Protein AF-B0D2C4-F1 (afdb_monomer)

Nearest PDB structures (foldseek):
  7vci-assembly1_U  TM=1.495E-01  e=8.816E+00  Xenopus laevis

Sequence (73 aa):
MLLPEVKELFEYNFQGLVVLAMDREDERLVESREVCRAYALKWRGVKTDELEPHVKEGEVTLSESSGQLEARR

Solvent-accessible surface area (backbone atoms only — not comparable to full-atom values): 4692 Å² total; per-residue (Å²): 136,59,52,67,60,52,33,52,54,49,37,68,76,37,79,90,54,84,72,83,69,69,53,94,86,38,68,65,47,55,53,53,50,52,52,53,51,54,47,34,50,74,74,65,77,46,52,81,73,74,77,49,97,76,74,55,95,91,57,78,54,69,71,59,54,52,53,56,55,60,77,73,110

Radius of gyration: 18.85 Å; Cα contacts (8 Å, |Δi|>4): 30; chains: 1; bounding box: 33×46×40 Å

pLDDT: mean 87.95, std 12.65, range [48.59, 98.06]

Foldseek 3Di:
DVQVVVQVVCCVVDPPDHDDRDDPPRVVVVVVLVVVVVCCVPPVVDDPCNSDDDADVPGDDPVVVVVVVVVVD

Organism: Laccaria bicolor (strain S238N-H82 / ATCC MYA-4686) (NCBI:txid486041)

Structure (mmCIF, N/CA/C/O backbone):
data_AF-B0D2C4-F1
#
_entry.id   AF-B0D2C4-F1
#
loop_
_atom_site.group_PDB
_atom_site.id
_atom_site.type_symbol
_atom_site.label_atom_id
_atom_site.label_alt_id
_atom_site.label_comp_id
_atom_site.label_asym_id
_atom_site.label_entity_id
_atom_site.label_seq_id
_atom_site.pdbx_PDB_ins_code
_atom_site.Cartn_x
_atom_site.Cartn_y
_atom_site.Cartn_z
_atom_site.occupancy
_atom_site.B_iso_or_equiv
_atom_site.auth_seq_id
_atom_site.auth_comp_id
_atom_site.auth_asym_id
_atom_site.auth_atom_id
_atom_site.pdbx_PDB_model_num
ATOM 1 N N . MET A 1 1 ? -2.024 15.813 13.264 1.00 70.81 1 MET A N 1
ATOM 2 C CA . MET A 1 1 ? -2.473 14.479 13.712 1.00 70.81 1 MET A CA 1
ATOM 3 C C . MET A 1 1 ? -3.664 14.040 12.863 1.00 70.81 1 MET A C 1
ATOM 5 O O . MET A 1 1 ? -4.775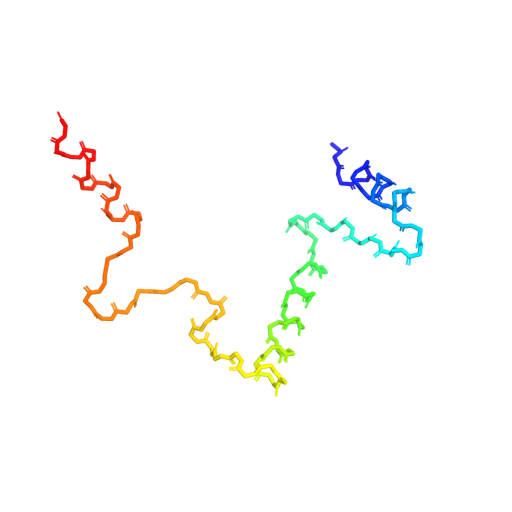 14.077 13.347 1.00 70.81 1 MET A O 1
ATOM 9 N N . LEU A 1 2 ? -3.449 13.674 11.595 1.00 91.88 2 LEU A N 1
ATOM 10 C CA . LEU A 1 2 ? -4.551 13.371 10.660 1.00 91.88 2 LEU A CA 1
ATOM 11 C C . LEU A 1 2 ? -4.808 11.860 10.503 1.00 91.88 2 LEU A C 1
ATOM 13 O O . LEU A 1 2 ? -5.936 11.425 10.311 1.00 91.88 2 LEU A O 1
ATOM 17 N N . LEU A 1 3 ? -3.756 11.044 10.596 1.00 94.62 3 LEU A N 1
ATOM 18 C CA . LEU A 1 3 ? -3.825 9.604 10.326 1.00 94.62 3 LEU A CA 1
ATOM 19 C C . LEU A 1 3 ? -4.787 8.826 11.251 1.00 94.62 3 LEU A C 1
ATOM 21 O O . LEU A 1 3 ? -5.523 7.988 10.727 1.00 94.62 3 LEU A O 1
ATOM 25 N N . PRO A 1 4 ? -4.858 9.096 12.573 1.00 94.88 4 PRO A N 1
ATOM 26 C CA . PRO A 1 4 ? -5.843 8.439 13.437 1.00 94.88 4 PRO A CA 1
ATOM 27 C C . PRO A 1 4 ? -7.292 8.774 13.058 1.00 94.88 4 PRO A C 1
ATOM 29 O O . PRO A 1 4 ? -8.123 7.877 12.967 1.00 94.88 4 PRO A O 1
ATOM 32 N N . GLU A 1 5 ? -7.578 10.040 12.749 1.00 96.25 5 GLU A N 1
ATOM 33 C CA . GLU A 1 5 ? -8.921 10.508 12.371 1.00 96.25 5 GLU A CA 1
ATOM 34 C C . GLU A 1 5 ? -9.377 9.883 11.044 1.00 96.25 5 GLU A C 1
ATOM 36 O O . GLU A 1 5 ? -10.522 9.458 10.896 1.00 96.25 5 GLU A O 1
ATOM 41 N N . VAL A 1 6 ? -8.460 9.762 10.078 1.00 95.38 6 VAL A N 1
ATOM 42 C CA . VAL A 1 6 ? -8.730 9.085 8.802 1.00 95.38 6 VAL A CA 1
ATOM 43 C C . VAL A 1 6 ? -9.012 7.600 9.022 1.00 95.38 6 VAL A C 1
ATOM 45 O O . VAL A 1 6 ? -9.950 7.069 8.430 1.00 95.38 6 VAL A O 1
ATOM 48 N N . LYS A 1 7 ? -8.247 6.924 9.888 1.00 96.69 7 LYS A N 1
ATOM 49 C CA . LYS A 1 7 ? -8.504 5.522 10.246 1.00 96.69 7 LYS A CA 1
ATOM 50 C C . LYS A 1 7 ? -9.916 5.346 10.801 1.00 96.69 7 LYS A C 1
ATOM 52 O O . LYS A 1 7 ? -10.661 4.519 10.281 1.00 96.69 7 LYS A O 1
ATOM 57 N N . GLU A 1 8 ? -10.292 6.146 11.795 1.00 96.06 8 GLU A N 1
ATOM 58 C CA . GLU A 1 8 ? -11.622 6.082 12.407 1.00 96.06 8 GLU A CA 1
ATOM 59 C C . GLU A 1 8 ? -12.735 6.321 11.382 1.00 96.06 8 GLU A C 1
ATOM 61 O O . GLU A 1 8 ? -13.708 5.567 11.337 1.00 96.06 8 GLU A O 1
ATOM 66 N N . LEU A 1 9 ? -12.571 7.317 10.505 1.00 96.94 9 LEU A N 1
ATOM 67 C CA . LEU A 1 9 ? -13.541 7.610 9.454 1.00 96.94 9 LEU A CA 1
ATOM 68 C C . LEU A 1 9 ? -13.747 6.411 8.519 1.00 96.94 9 LEU A C 1
ATOM 70 O O . LEU A 1 9 ? -14.887 6.068 8.202 1.00 96.94 9 LEU A O 1
ATOM 74 N N . PHE A 1 10 ? -12.672 5.768 8.065 1.00 97.69 10 PHE A N 1
ATOM 75 C CA . PHE A 1 10 ? -12.786 4.611 7.176 1.00 97.69 10 PHE A CA 1
ATOM 76 C C . PHE A 1 10 ? -13.425 3.412 7.878 1.0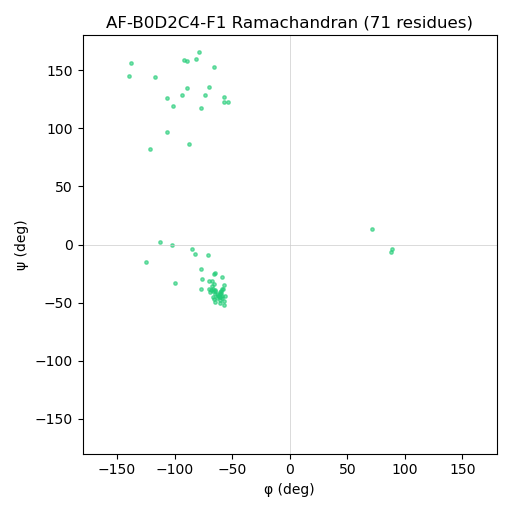0 97.69 10 PHE A C 1
ATOM 78 O O . PHE A 1 10 ? -14.321 2.793 7.311 1.00 97.69 10 PHE A O 1
ATOM 85 N N . GLU A 1 11 ? -13.013 3.098 9.103 1.00 97.75 11 GLU A N 1
ATOM 86 C CA . GLU A 1 11 ? -13.547 1.945 9.840 1.00 97.75 11 GLU A CA 1
ATOM 87 C C . GLU A 1 11 ? -15.021 2.139 10.224 1.00 97.75 11 GLU A C 1
ATOM 89 O O . GLU A 1 11 ? -15.792 1.180 10.223 1.00 97.75 11 GLU A O 1
ATOM 94 N N . TYR A 1 12 ? -15.444 3.383 10.471 1.00 97.19 12 TYR A N 1
ATOM 95 C CA . TYR A 1 12 ? -16.850 3.721 10.681 1.00 97.19 12 TYR A CA 1
ATOM 96 C C . TYR A 1 12 ? -17.698 3.512 9.415 1.00 97.19 12 TYR A C 1
ATOM 98 O O . TYR A 1 12 ? -18.775 2.918 9.480 1.00 97.19 12 TYR A O 1
ATOM 106 N N . ASN A 1 13 ? -17.220 3.989 8.259 1.00 98.06 13 ASN A N 1
ATOM 107 C CA . ASN A 1 13 ? -17.963 3.905 6.995 1.00 98.06 13 ASN A CA 1
ATOM 108 C C . ASN A 1 13 ? -17.941 2.499 6.375 1.00 98.06 13 ASN A C 1
ATOM 110 O O . ASN A 1 13 ? -18.887 2.112 5.689 1.00 98.06 13 ASN A O 1
ATOM 114 N N . PHE A 1 14 ? -16.878 1.731 6.611 1.00 97.19 14 PHE A N 1
ATOM 115 C CA . PHE A 1 14 ? -16.672 0.405 6.036 1.00 97.19 14 PHE A CA 1
ATOM 116 C C . PHE A 1 14 ? -16.530 -0.634 7.147 1.00 97.19 14 PHE A C 1
ATOM 118 O O . PHE A 1 14 ? -15.430 -1.035 7.524 1.00 97.19 14 PHE A O 1
ATOM 125 N N . GLN A 1 15 ? -17.666 -1.096 7.665 1.00 95.19 15 GLN A N 1
ATOM 126 C CA . GLN A 1 15 ? -17.695 -2.095 8.732 1.00 95.19 15 GLN A CA 1
ATOM 127 C C . GLN A 1 15 ? -16.949 -3.373 8.320 1.00 95.19 15 GLN A C 1
ATOM 129 O O . GLN A 1 15 ? -17.220 -3.961 7.274 1.00 95.19 15 GLN A O 1
ATOM 134 N N . GLY A 1 16 ? -16.006 -3.806 9.160 1.00 94.38 16 GLY A N 1
ATOM 135 C CA . GLY A 1 16 ? -15.154 -4.971 8.905 1.00 94.38 16 GLY A CA 1
ATOM 136 C C . GLY A 1 16 ? -13.874 -4.670 8.117 1.00 94.38 16 GLY A C 1
ATOM 137 O O . GLY A 1 16 ? -13.020 -5.549 8.010 1.00 94.38 16 GLY A O 1
ATOM 138 N N . LEU A 1 17 ? -1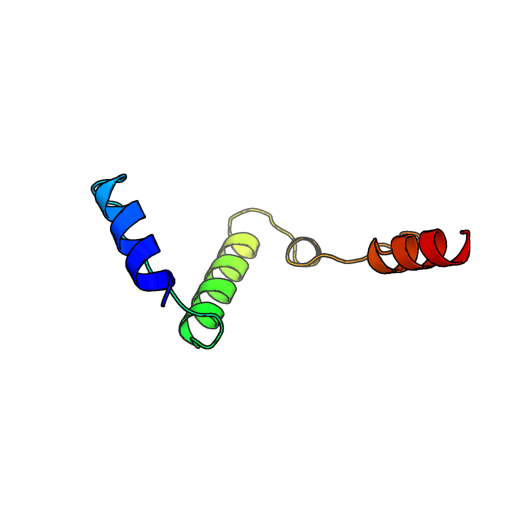3.696 -3.444 7.612 1.00 95.81 17 LEU A N 1
ATOM 139 C CA . LEU A 1 17 ? -12.409 -2.989 7.095 1.00 95.81 17 LEU A CA 1
ATOM 140 C C . LEU A 1 17 ? -11.462 -2.717 8.270 1.00 95.81 17 LEU A C 1
ATOM 142 O O . LEU 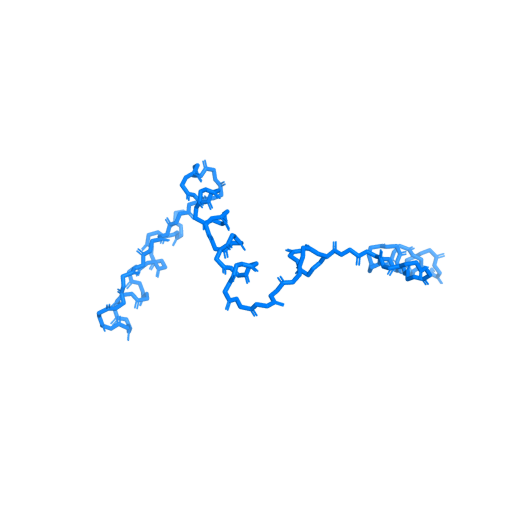A 1 17 ? -11.810 -1.986 9.190 1.00 95.81 17 LEU A O 1
ATOM 146 N N . VAL A 1 18 ? -10.258 -3.287 8.225 1.00 95.25 18 VAL A N 1
ATOM 147 C CA . VAL A 1 18 ? -9.185 -2.996 9.186 1.00 95.25 18 VAL A CA 1
ATOM 148 C C . VAL A 1 18 ? -8.207 -2.035 8.526 1.00 95.25 18 VAL A C 1
ATOM 150 O O . VAL A 1 18 ? -7.600 -2.371 7.508 1.00 95.25 18 VAL A O 1
ATOM 153 N N . VAL A 1 19 ? -8.038 -0.847 9.104 1.00 95.19 19 VAL A N 1
ATOM 154 C CA . VAL A 1 19 ? -7.179 0.201 8.541 1.00 95.19 19 VAL A CA 1
ATOM 155 C C . VAL A 1 19 ? -5.892 0.332 9.346 1.00 95.19 19 VAL A C 1
ATOM 157 O O . VAL A 1 19 ? -5.907 0.551 10.557 1.00 95.19 19 VAL A O 1
ATOM 160 N N . LEU A 1 20 ? -4.755 0.241 8.658 1.00 93.81 20 LEU A N 1
ATOM 161 C CA . LEU A 1 20 ? -3.429 0.481 9.224 1.00 93.81 20 LEU A CA 1
ATOM 162 C C . LEU A 1 20 ? -2.905 1.823 8.705 1.00 93.81 20 LEU A C 1
ATOM 164 O O . LEU A 1 20 ? -2.388 1.908 7.595 1.00 93.81 20 LEU A O 1
ATOM 168 N N . ALA A 1 21 ? -3.068 2.881 9.499 1.00 94.31 21 ALA A N 1
ATOM 169 C CA . ALA A 1 21 ? -2.613 4.221 9.140 1.00 94.31 21 ALA A CA 1
ATOM 170 C C . ALA A 1 21 ? -1.153 4.425 9.579 1.00 94.31 21 ALA A C 1
ATOM 172 O O . ALA A 1 21 ? -0.885 4.874 10.692 1.00 94.31 21 ALA A O 1
ATOM 173 N N . MET A 1 22 ? -0.220 4.026 8.714 1.00 93.88 22 MET A N 1
ATOM 174 C CA . MET A 1 22 ? 1.225 4.170 8.925 1.00 93.88 22 MET A CA 1
ATOM 175 C C . MET A 1 22 ? 1.702 5.523 8.392 1.00 93.88 22 MET A C 1
ATOM 177 O O . MET A 1 22 ? 1.324 5.920 7.288 1.00 93.88 22 MET A O 1
ATOM 181 N N . ASP A 1 23 ? 2.519 6.228 9.171 1.00 92.88 23 ASP A N 1
ATOM 182 C CA . ASP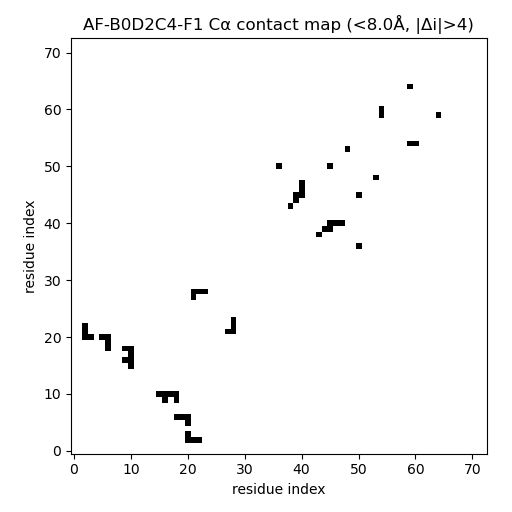 A 1 23 ? 3.136 7.482 8.730 1.00 92.88 23 ASP A CA 1
ATOM 183 C C . ASP A 1 23 ? 4.339 7.217 7.811 1.00 92.88 23 ASP A C 1
ATOM 185 O O . ASP A 1 23 ? 4.867 6.108 7.749 1.00 92.88 23 ASP A O 1
ATOM 189 N N . ARG A 1 24 ? 4.805 8.248 7.106 1.00 91.62 24 ARG A N 1
ATOM 190 C CA . ARG A 1 24 ? 5.965 8.191 6.211 1.00 91.62 24 ARG A CA 1
ATOM 191 C C . ARG A 1 24 ? 7.240 7.714 6.911 1.00 91.62 24 ARG A C 1
ATOM 193 O O . ARG A 1 24 ? 8.067 7.074 6.269 1.00 91.62 24 ARG A O 1
ATOM 200 N N . GLU A 1 25 ? 7.415 8.070 8.180 1.00 92.88 25 GLU A N 1
ATOM 201 C CA . GLU A 1 25 ? 8.593 7.717 8.984 1.00 92.88 25 GLU A CA 1
ATOM 202 C C . GLU A 1 25 ? 8.474 6.330 9.640 1.00 92.88 25 GLU A C 1
ATOM 204 O O . GLU A 1 25 ? 9.418 5.864 10.272 1.00 92.88 25 GLU A O 1
ATOM 209 N N . ASP A 1 26 ? 7.335 5.648 9.488 1.00 93.94 26 ASP A N 1
ATOM 210 C CA . ASP A 1 26 ? 7.121 4.313 10.042 1.00 93.94 26 ASP A CA 1
ATOM 211 C C . ASP A 1 26 ? 7.837 3.254 9.192 1.00 93.94 26 ASP A C 1
ATOM 213 O O . ASP A 1 26 ? 7.498 3.028 8.029 1.00 93.94 26 ASP A O 1
ATOM 217 N N . GLU A 1 27 ? 8.808 2.550 9.771 1.00 94.56 27 GLU A N 1
ATOM 218 C CA . GLU A 1 27 ? 9.560 1.495 9.077 1.00 94.56 27 GLU A CA 1
ATOM 219 C C . GLU A 1 27 ? 8.656 0.367 8.549 1.00 94.56 27 GLU A C 1
ATOM 221 O O . GLU A 1 27 ? 8.941 -0.231 7.507 1.00 94.56 27 GLU A O 1
ATOM 226 N N . ARG A 1 28 ? 7.509 0.121 9.197 1.00 94.88 28 ARG A N 1
ATOM 227 C CA . ARG A 1 28 ? 6.535 -0.893 8.761 1.00 94.88 28 ARG A CA 1
ATOM 228 C C . ARG A 1 28 ? 5.895 -0.539 7.420 1.00 94.88 28 ARG A C 1
ATOM 230 O O . ARG A 1 28 ? 5.471 -1.436 6.690 1.00 94.88 28 ARG A O 1
ATOM 237 N N . LEU A 1 29 ? 5.848 0.748 7.062 1.00 94.69 29 LEU A N 1
ATOM 238 C CA . LEU A 1 29 ? 5.377 1.189 5.749 1.00 94.69 29 LEU A CA 1
ATOM 239 C C . LEU A 1 29 ? 6.313 0.698 4.639 1.00 94.69 29 LEU A C 1
ATOM 241 O O . LEU A 1 29 ? 5.847 0.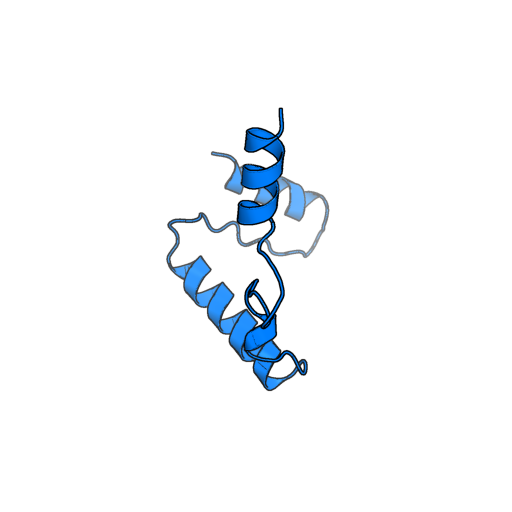277 3.578 1.00 94.69 29 LEU A O 1
ATOM 245 N N . VAL A 1 30 ? 7.626 0.718 4.890 1.00 93.81 30 VAL A N 1
ATOM 246 C CA . VAL A 1 30 ? 8.634 0.224 3.943 1.00 93.81 30 VAL A CA 1
ATOM 247 C C . VAL A 1 30 ? 8.466 -1.276 3.744 1.00 93.81 30 VAL A C 1
ATOM 249 O O . VAL A 1 30 ? 8.357 -1.727 2.606 1.00 93.81 30 VAL A O 1
ATOM 252 N N . GLU A 1 31 ? 8.365 -2.038 4.834 1.00 95.44 31 GLU A N 1
ATOM 253 C CA . GLU A 1 31 ? 8.144 -3.486 4.771 1.00 95.44 31 GLU A CA 1
ATOM 254 C C . GLU A 1 31 ? 6.867 -3.827 3.988 1.00 95.44 31 GLU A C 1
ATOM 256 O O . GLU A 1 31 ? 6.901 -4.623 3.047 1.00 95.44 31 GLU A O 1
ATOM 261 N N . SER A 1 32 ? 5.754 -3.164 4.314 1.00 95.00 32 SER A N 1
ATOM 262 C CA . SER A 1 32 ? 4.469 -3.345 3.631 1.00 95.00 32 SER A CA 1
ATOM 263 C C . SER A 1 32 ? 4.574 -3.093 2.121 1.00 95.00 32 SER A C 1
ATOM 265 O O . SER A 1 32 ? 4.096 -3.897 1.311 1.00 95.00 32 SER A O 1
ATOM 267 N N . ARG A 1 33 ? 5.268 -2.016 1.721 1.00 94.12 33 ARG A N 1
ATOM 268 C CA . ARG A 1 33 ? 5.514 -1.687 0.310 1.00 94.12 33 ARG A CA 1
ATOM 269 C C . ARG A 1 33 ? 6.300 -2.790 -0.395 1.00 94.12 33 ARG A C 1
ATOM 271 O O . ARG A 1 33 ? 5.912 -3.195 -1.492 1.00 94.12 33 ARG A O 1
ATOM 278 N N . GLU A 1 34 ? 7.382 -3.274 0.206 1.00 95.31 34 GLU A N 1
ATOM 279 C CA . GLU A 1 34 ? 8.225 -4.304 -0.411 1.00 95.31 34 GLU A CA 1
ATOM 280 C C . GLU A 1 34 ? 7.496 -5.648 -0.540 1.00 95.31 34 GLU A C 1
ATOM 282 O O . GLU A 1 34 ? 7.588 -6.297 -1.583 1.00 95.31 34 GLU A O 1
ATOM 287 N N . VAL A 1 35 ? 6.683 -6.032 0.450 1.00 96.38 35 VAL A N 1
ATOM 288 C CA . VAL A 1 35 ? 5.832 -7.231 0.359 1.00 96.38 35 VAL A CA 1
ATOM 289 C C . VAL A 1 35 ? 4.832 -7.108 -0.793 1.00 96.38 35 VAL A C 1
ATOM 291 O O . VAL A 1 35 ? 4.686 -8.043 -1.586 1.00 96.38 35 VAL A O 1
ATOM 294 N N . CYS A 1 36 ? 4.182 -5.949 -0.939 1.00 95.75 36 CYS A N 1
ATOM 295 C CA . CYS A 1 36 ? 3.262 -5.691 -2.048 1.00 95.75 36 CYS A CA 1
ATOM 296 C C . CYS A 1 36 ? 3.964 -5.786 -3.412 1.00 95.75 36 CYS A C 1
ATOM 298 O O . CYS A 1 36 ? 3.447 -6.434 -4.327 1.00 95.75 36 CYS A O 1
ATOM 300 N N . ARG A 1 37 ? 5.158 -5.190 -3.543 1.00 96.31 37 ARG A N 1
ATOM 301 C CA . ARG A 1 37 ? 5.976 -5.252 -4.767 1.00 96.31 37 ARG A CA 1
ATOM 302 C C . ARG A 1 37 ? 6.358 -6.690 -5.107 1.00 96.31 37 ARG A C 1
ATOM 304 O O . ARG A 1 37 ? 6.109 -7.143 -6.224 1.00 96.31 37 ARG A O 1
ATOM 311 N N . ALA A 1 38 ? 6.888 -7.435 -4.139 1.00 97.31 38 ALA A N 1
ATOM 312 C CA . ALA A 1 38 ? 7.284 -8.828 -4.327 1.00 97.31 38 ALA A CA 1
ATOM 313 C C . ALA A 1 38 ? 6.097 -9.712 -4.744 1.00 97.31 38 ALA A C 1
ATOM 315 O O . ALA A 1 38 ? 6.220 -10.545 -5.644 1.00 97.31 38 ALA A O 1
ATOM 316 N N . TYR A 1 39 ? 4.930 -9.508 -4.127 1.00 97.62 39 TYR A N 1
ATOM 317 C CA . TYR A 1 39 ? 3.707 -10.214 -4.498 1.00 97.62 39 TYR A CA 1
ATOM 318 C C . TYR A 1 39 ? 3.286 -9.911 -5.944 1.00 97.62 39 TYR A C 1
ATOM 320 O O . TYR A 1 39 ? 2.948 -10.833 -6.690 1.00 97.62 39 TYR A O 1
ATOM 328 N N . ALA A 1 40 ? 3.335 -8.642 -6.356 1.00 97.38 40 ALA A N 1
ATOM 329 C CA . ALA A 1 40 ? 2.956 -8.224 -7.701 1.00 97.38 40 ALA A CA 1
ATOM 330 C C . ALA A 1 40 ? 3.865 -8.840 -8.779 1.00 97.38 40 ALA A C 1
ATOM 332 O O . ALA A 1 40 ? 3.358 -9.416 -9.746 1.00 97.38 40 ALA A O 1
ATOM 333 N N . LEU A 1 41 ? 5.185 -8.803 -8.562 1.00 97.25 41 LEU A N 1
ATOM 334 C CA . LEU A 1 41 ? 6.171 -9.430 -9.450 1.00 97.25 41 LEU A CA 1
ATOM 335 C C . LEU A 1 41 ? 5.959 -10.944 -9.562 1.00 97.25 41 LEU A C 1
ATOM 337 O O . LEU A 1 41 ? 6.034 -11.517 -10.645 1.00 97.25 41 LEU A O 1
ATOM 341 N N . LYS A 1 42 ? 5.677 -11.606 -8.434 1.00 97.81 42 LYS A N 1
ATOM 342 C CA . LYS A 1 42 ? 5.584 -13.068 -8.381 1.00 97.81 42 LYS A CA 1
ATOM 343 C C . LYS A 1 42 ? 4.275 -13.616 -8.948 1.00 97.81 42 LYS A C 1
ATOM 345 O O . LYS A 1 42 ? 4.286 -14.679 -9.562 1.00 97.81 42 LYS A O 1
ATOM 350 N N . TRP A 1 43 ? 3.152 -12.937 -8.714 1.00 97.81 43 TRP A N 1
ATOM 351 C CA . TRP A 1 43 ? 1.823 -13.523 -8.933 1.00 97.81 43 TRP A CA 1
ATOM 352 C C . TRP A 1 43 ? 0.910 -12.725 -9.862 1.00 97.81 43 TRP A C 1
ATOM 354 O O . TRP A 1 43 ? -0.114 -13.253 -10.290 1.00 97.81 43 TRP A O 1
ATOM 364 N N . ARG A 1 44 ? 1.226 -11.459 -10.158 1.00 96.56 44 ARG A N 1
ATOM 365 C CA . ARG A 1 44 ? 0.326 -10.557 -10.901 1.00 96.56 44 ARG A CA 1
ATOM 366 C C . ARG A 1 44 ? 0.835 -10.177 -12.288 1.00 96.56 44 ARG A C 1
ATOM 368 O O . ARG A 1 44 ? 0.154 -9.424 -12.973 1.00 96.56 44 ARG A O 1
ATOM 375 N N . GLY A 1 45 ? 1.981 -10.718 -12.705 1.00 94.94 45 GLY A N 1
ATOM 376 C CA . GLY A 1 45 ? 2.561 -10.469 -14.027 1.00 94.94 45 GLY A CA 1
ATOM 377 C C . GLY A 1 45 ? 3.123 -9.059 -14.204 1.00 94.94 45 GLY A C 1
ATOM 378 O O . GLY A 1 45 ? 3.394 -8.668 -15.335 1.00 94.94 45 GLY A O 1
ATOM 379 N N . VAL A 1 46 ? 3.291 -8.317 -13.105 1.00 96.00 46 VAL A N 1
ATOM 380 C CA . VAL A 1 46 ? 3.955 -7.012 -13.109 1.00 96.00 46 VAL A CA 1
ATOM 381 C C . VAL A 1 46 ? 5.440 -7.232 -13.361 1.00 96.00 46 VAL A C 1
ATOM 383 O O . VAL A 1 46 ? 6.046 -8.132 -12.774 1.00 96.00 46 VAL A O 1
ATOM 386 N N . LYS A 1 47 ? 6.030 -6.421 -14.232 1.00 93.94 47 LYS A N 1
ATOM 387 C CA . LYS A 1 47 ? 7.466 -6.430 -14.503 1.00 93.94 47 LYS A CA 1
ATOM 388 C C . LYS A 1 47 ? 8.190 -5.433 -13.608 1.00 93.94 47 LYS A C 1
ATOM 390 O O . LYS A 1 47 ? 7.605 -4.484 -13.096 1.00 93.94 47 LYS A O 1
ATOM 395 N N . THR A 1 48 ? 9.490 -5.634 -13.433 1.00 92.31 48 THR A N 1
ATOM 396 C CA . THR A 1 48 ? 10.313 -4.766 -12.581 1.00 92.31 48 THR A CA 1
ATOM 397 C C . THR A 1 48 ? 10.300 -3.310 -13.040 1.00 92.31 48 THR A C 1
ATOM 399 O O . THR A 1 48 ? 10.231 -2.418 -12.201 1.00 92.31 48 THR A O 1
ATOM 402 N N . ASP A 1 49 ? 10.315 -3.065 -14.350 1.00 91.50 49 ASP A N 1
ATOM 403 C CA . ASP A 1 49 ? 10.236 -1.724 -14.928 1.00 91.50 49 ASP A CA 1
ATOM 404 C C . ASP A 1 49 ? 8.884 -1.050 -14.642 1.00 91.50 49 ASP A C 1
ATOM 406 O O . ASP A 1 49 ? 8.806 0.163 -14.531 1.00 91.50 49 ASP A O 1
ATOM 410 N N . GLU A 1 50 ? 7.814 -1.801 -14.400 1.00 90.75 50 GLU A N 1
ATOM 411 C CA . GLU A 1 50 ? 6.486 -1.238 -14.122 1.00 90.75 50 GLU A CA 1
ATOM 412 C C . GLU A 1 50 ? 6.286 -0.806 -12.656 1.00 90.75 50 GLU A C 1
ATOM 414 O O . GLU A 1 50 ? 5.274 -0.182 -12.335 1.00 90.75 50 GLU A O 1
ATOM 419 N N . LEU A 1 51 ? 7.221 -1.123 -11.748 1.00 91.12 51 LEU A N 1
ATOM 420 C CA . LEU A 1 51 ? 7.097 -0.785 -10.322 1.00 91.12 51 LEU A CA 1
ATOM 421 C C . LEU A 1 51 ? 7.385 0.683 -10.003 1.00 91.12 51 LEU A C 1
ATOM 423 O O . LEU A 1 51 ? 6.973 1.168 -8.943 1.00 91.12 51 LEU A O 1
ATOM 427 N N . GLU A 1 52 ? 8.112 1.372 -10.880 1.00 84.75 52 GLU A N 1
ATOM 428 C CA . GLU A 1 52 ? 8.512 2.762 -10.697 1.00 84.75 52 GLU A CA 1
ATOM 429 C C . GLU A 1 52 ? 8.390 3.534 -12.018 1.00 84.75 52 GLU A C 1
ATOM 431 O O . GLU A 1 52 ? 8.644 2.976 -13.092 1.00 84.75 52 GLU A O 1
ATOM 436 N N . PRO A 1 53 ? 8.011 4.824 -11.971 1.00 84.75 53 PRO A N 1
ATOM 437 C CA . PRO A 1 53 ? 8.082 5.685 -13.139 1.00 84.75 53 PRO A CA 1
ATOM 438 C C . PRO A 1 53 ? 9.516 5.718 -13.667 1.00 84.75 53 PRO A C 1
ATOM 440 O O . PRO A 1 53 ? 10.443 6.089 -12.951 1.00 84.75 53 PRO A O 1
ATOM 443 N N . HIS A 1 54 ? 9.693 5.351 -14.927 1.00 83.62 54 HIS A N 1
ATOM 444 C CA . HIS A 1 54 ? 10.977 5.388 -15.607 1.00 83.62 54 HIS A CA 1
ATOM 445 C C . HIS A 1 54 ? 10.782 5.934 -17.018 1.00 83.62 54 HIS A C 1
ATOM 447 O O . HIS A 1 54 ? 9.689 5.881 -17.581 1.00 83.62 54 HIS A O 1
ATOM 453 N N . VAL A 1 55 ? 11.858 6.477 -17.574 1.00 85.19 55 VAL A N 1
ATOM 454 C CA . VAL A 1 55 ? 11.895 7.004 -18.936 1.00 85.19 55 VAL A CA 1
ATOM 455 C C . VAL A 1 55 ? 12.387 5.901 -19.850 1.00 85.19 55 VAL A C 1
ATOM 457 O O . VAL A 1 55 ? 13.429 5.299 -19.578 1.00 85.19 55 VAL A O 1
ATOM 460 N N . LYS A 1 56 ? 11.658 5.628 -20.930 1.00 82.50 56 LYS A N 1
ATOM 461 C CA . LYS A 1 56 ? 12.172 4.756 -21.986 1.00 82.50 56 LYS A CA 1
ATOM 462 C C . LYS A 1 56 ? 13.085 5.539 -22.913 1.00 82.50 56 LYS A C 1
ATOM 464 O O . LYS A 1 56 ? 13.030 6.762 -22.990 1.00 82.50 56 LYS A O 1
ATOM 469 N N . GLU A 1 57 ? 13.937 4.829 -23.637 1.00 81.88 57 GLU A N 1
ATOM 470 C CA . GLU A 1 57 ? 14.815 5.453 -24.620 1.00 81.88 57 GLU A CA 1
ATOM 471 C C . GLU A 1 57 ? 14.002 6.305 -25.613 1.00 81.88 57 GLU A C 1
ATOM 473 O O . GLU A 1 57 ? 13.075 5.816 -26.258 1.00 81.88 57 GLU A O 1
ATOM 478 N N . GLY A 1 58 ? 14.332 7.597 -25.696 1.00 83.94 58 GLY A N 1
ATOM 479 C CA . GLY A 1 58 ? 13.633 8.568 -26.543 1.00 83.94 58 GLY A CA 1
ATOM 480 C C . GLY A 1 58 ? 12.429 9.271 -25.901 1.00 83.94 58 GLY A C 1
ATOM 481 O O . GLY A 1 58 ? 11.874 10.175 -26.523 1.00 83.94 58 GLY A O 1
ATOM 482 N N . GLU A 1 59 ? 12.036 8.915 -24.677 1.00 83.88 59 GLU A N 1
ATOM 483 C CA . GLU A 1 59 ? 11.032 9.652 -23.904 1.00 83.88 59 GLU A CA 1
ATOM 484 C C . GLU A 1 59 ? 11.691 10.761 -23.062 1.00 83.88 59 GLU A C 1
ATOM 486 O O . GLU A 1 59 ? 12.885 10.725 -22.769 1.00 83.88 59 GLU A O 1
ATOM 491 N N . VAL A 1 60 ? 10.909 11.770 -22.679 1.00 82.62 60 VAL A N 1
ATOM 492 C CA . VAL A 1 60 ? 11.330 12.828 -21.746 1.00 82.62 60 VAL A CA 1
ATOM 493 C C . VAL A 1 60 ? 10.458 12.768 -20.505 1.00 82.62 60 VAL A C 1
ATOM 495 O O . VAL A 1 60 ? 9.261 12.482 -20.587 1.00 82.62 60 VAL A O 1
ATOM 498 N N . THR A 1 61 ? 11.040 13.047 -19.343 1.00 82.62 61 THR A N 1
ATOM 499 C CA . THR A 1 61 ? 10.256 13.130 -18.110 1.00 82.62 61 THR A CA 1
ATOM 500 C C . THR A 1 61 ? 9.286 14.309 -18.160 1.00 82.62 61 THR A C 1
ATOM 502 O O . THR A 1 61 ? 9.546 15.352 -18.769 1.00 82.62 61 THR A O 1
ATOM 505 N N . LEU A 1 62 ? 8.181 14.191 -17.420 1.00 74.12 62 LEU A N 1
ATOM 506 C CA . LEU A 1 62 ? 7.271 15.316 -17.209 1.00 74.12 62 LEU A CA 1
ATOM 507 C C . LEU A 1 62 ? 7.991 16.513 -16.569 1.00 74.12 62 LEU A C 1
ATOM 509 O O . LEU A 1 62 ? 7.763 17.637 -17.005 1.00 74.12 62 LEU A O 1
ATOM 513 N N . SER A 1 63 ? 8.911 16.278 -15.627 1.00 76.69 63 SER A N 1
ATOM 514 C CA . SER A 1 63 ? 9.740 17.320 -15.004 1.00 76.69 63 SER A CA 1
ATOM 515 C C . SER A 1 63 ? 10.610 18.088 -16.004 1.00 76.69 63 SER A C 1
ATOM 517 O O . SER A 1 63 ? 10.722 19.311 -15.914 1.00 76.69 63 SER A O 1
ATOM 519 N N . GLU A 1 64 ? 11.197 17.397 -16.984 1.00 73.44 64 GLU A N 1
ATOM 520 C CA . GLU A 1 64 ? 11.977 18.035 -18.050 1.00 73.44 64 GLU A CA 1
ATOM 521 C C . GLU A 1 64 ? 11.071 18.844 -18.983 1.00 73.44 64 GLU A C 1
ATOM 523 O O . GLU A 1 64 ? 11.403 19.972 -19.348 1.00 73.44 64 GLU A O 1
ATOM 528 N N . SER A 1 65 ? 9.894 18.312 -19.324 1.00 71.00 65 SER A N 1
ATOM 529 C CA . SER A 1 65 ? 8.937 19.007 -20.191 1.00 71.00 65 SER A CA 1
ATOM 530 C C . SER A 1 65 ? 8.327 20.260 -19.540 1.00 71.00 65 SER A C 1
ATOM 532 O O . SER A 1 65 ? 8.149 21.274 -20.217 1.00 71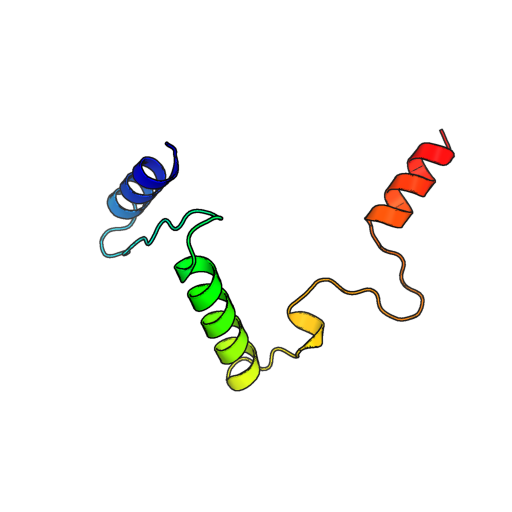.00 65 SER A O 1
ATOM 534 N N . SER A 1 66 ? 8.072 20.245 -18.224 1.00 65.88 66 SER A N 1
ATOM 535 C CA . SER A 1 66 ? 7.571 21.412 -17.487 1.00 65.88 66 SER A CA 1
ATOM 536 C C . SER A 1 66 ? 8.600 22.541 -17.422 1.00 65.88 66 SER A C 1
ATOM 538 O O . SER A 1 66 ? 8.241 23.694 -17.648 1.00 65.88 66 SER A O 1
ATOM 540 N N . GLY A 1 67 ? 9.885 22.222 -17.223 1.00 62.41 67 GLY A N 1
ATOM 541 C CA . GLY A 1 67 ? 10.953 23.230 -17.243 1.00 62.41 67 GLY A CA 1
ATOM 542 C C . GLY A 1 67 ? 11.146 23.873 -18.624 1.00 62.41 67 GLY A C 1
ATOM 543 O O . GLY A 1 67 ? 11.421 25.067 -18.728 1.00 62.41 67 GLY A O 1
ATOM 544 N N . GLN A 1 68 ? 10.934 23.117 -19.707 1.00 58.34 68 GLN A N 1
ATOM 545 C CA . GLN A 1 68 ? 10.983 23.652 -21.075 1.00 58.34 68 GLN A CA 1
ATOM 546 C C . GLN A 1 68 ? 9.803 24.579 -21.410 1.00 58.34 68 GLN A C 1
ATOM 548 O O . GLN A 1 68 ? 9.960 25.502 -22.210 1.00 58.34 68 GLN A O 1
ATOM 553 N N . LEU A 1 69 ? 8.624 24.340 -20.826 1.00 57.38 69 LEU A N 1
ATOM 554 C CA . LEU A 1 69 ? 7.446 25.203 -20.969 1.00 57.38 69 LEU A CA 1
ATOM 555 C C . LEU A 1 69 ? 7.617 26.539 -20.235 1.00 57.38 69 LEU A C 1
ATOM 557 O O . LEU A 1 69 ? 7.214 27.572 -20.767 1.00 57.38 69 LEU A O 1
ATOM 561 N N . GLU A 1 70 ? 8.242 26.533 -19.057 1.00 56.84 70 GLU A N 1
ATOM 562 C CA . GLU A 1 70 ? 8.563 27.757 -18.311 1.00 56.84 70 GLU A CA 1
ATOM 563 C C . GLU A 1 70 ? 9.638 28.596 -19.012 1.00 56.84 70 GLU A C 1
ATOM 565 O O . GLU A 1 70 ? 9.496 29.809 -19.096 1.00 56.84 70 GLU A O 1
ATOM 570 N N . ALA A 1 71 ? 10.654 27.964 -19.609 1.00 55.81 71 ALA A N 1
ATOM 571 C CA . ALA A 1 71 ? 11.708 28.658 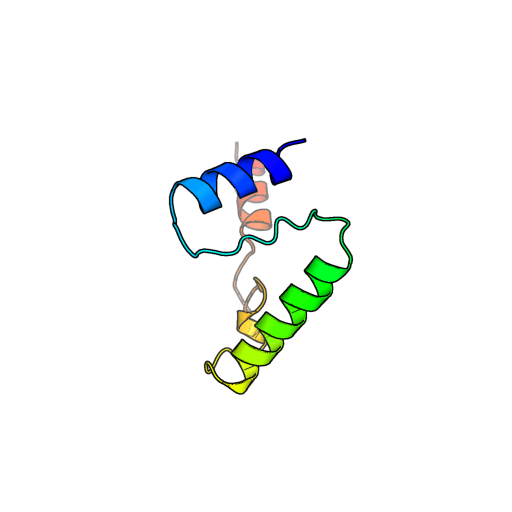-20.359 1.00 55.81 71 ALA A CA 1
ATOM 572 C C . ALA A 1 71 ? 11.245 29.262 -21.707 1.00 55.81 71 ALA A C 1
ATOM 574 O O . ALA A 1 71 ? 12.010 29.970 -22.362 1.00 55.81 71 ALA A O 1
ATOM 575 N N . ARG A 1 72 ? 10.020 28.951 -22.155 1.00 55.09 72 ARG A N 1
ATOM 576 C CA . ARG A 1 72 ? 9.409 29.450 -23.403 1.00 55.09 72 ARG A CA 1
ATOM 577 C C . ARG A 1 72 ? 8.376 30.566 -23.184 1.00 55.09 72 ARG A C 1
ATOM 579 O O . ARG A 1 72 ? 7.799 31.028 -24.170 1.00 55.09 72 ARG A O 1
ATOM 586 N N . ARG A 1 73 ? 8.115 30.964 -21.937 1.00 48.59 73 ARG A N 1
ATOM 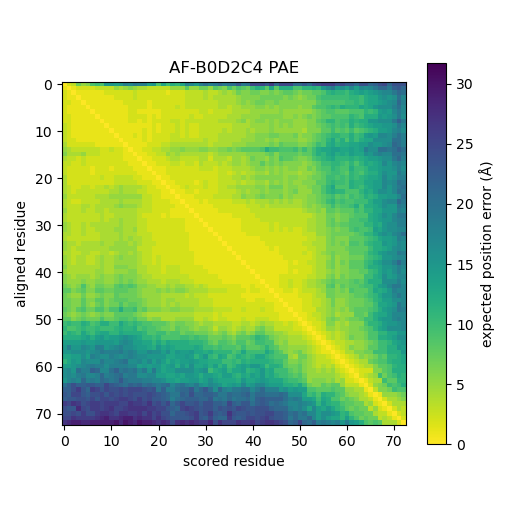587 C CA . ARG A 1 73 ? 7.298 32.134 -21.574 1.00 48.59 73 ARG A CA 1
ATOM 588 C C . ARG A 1 73 ? 8.180 33.336 -21.272 1.00 48.59 73 ARG A C 1
ATOM 590 O O . ARG A 1 73 ? 7.701 34.453 -21.561 1.00 48.59 73 ARG A O 1
#

Secondary structure (DSSP, 8-state):
--HHHHHHHHHHHSTT-------TT-HHHHHHHHHHHHHHHHHS---GGGGS--PPTT---HHHHHHHHHTT-

Mean predicted aligned error: 8.07 Å